Protein AF-A6V411-F1 (afdb_monomer)

Radius of gyration: 20.59 Å; Cα contacts (8 Å, |Δi|>4): 43; chains: 1; bounding box: 48×24×57 Å

Foldseek 3Di:
DDPPVPDDDPVRVVVVVLVVQQVVLVVQLVVQCVVPQPVVVVVQVVVCVVVVHDGDCPVSVVSNVVSCVVRPGDD

Sequence (75 aa):
MIDWSKVKTAEQQAQERRQAEYDAAAVARANAYRLESDLLKTEAEFDAIKAGTEPDYSAWIAKVEEIKARFPLPD

Structure (mmCIF, N/CA/C/O backbone):
data_AF-A6V411-F1
#
_entry.id   AF-A6V411-F1
#
loop_
_atom_site.group_PDB
_atom_site.id
_atom_site.type_symbol
_atom_site.label_atom_id
_atom_site.label_alt_id
_atom_site.label_comp_id
_atom_site.label_asym_id
_atom_site.label_entity_id
_atom_site.label_seq_id
_atom_site.pdbx_PDB_ins_code
_atom_site.Cartn_x
_atom_site.Cartn_y
_atom_site.Cartn_z
_atom_site.occupancy
_atom_site.B_iso_or_equiv
_atom_site.auth_seq_id
_atom_site.auth_comp_id
_atom_site.auth_asym_id
_atom_site.auth_atom_id
_atom_site.pdbx_PDB_model_num
ATOM 1 N N . MET A 1 1 ? 32.930 15.317 -32.234 1.00 75.12 1 MET A N 1
ATOM 2 C CA . MET A 1 1 ? 33.219 13.899 -31.931 1.00 75.12 1 MET A CA 1
ATOM 3 C C . MET A 1 1 ? 32.163 13.444 -30.934 1.00 75.12 1 MET A C 1
ATOM 5 O O . MET A 1 1 ? 31.981 14.153 -29.954 1.00 75.12 1 MET A O 1
ATOM 9 N N . ILE A 1 2 ? 31.393 12.388 -31.224 1.00 80.62 2 ILE A N 1
ATOM 10 C CA . ILE A 1 2 ? 30.391 11.871 -30.273 1.00 80.62 2 ILE A CA 1
ATOM 11 C C . ILE A 1 2 ? 31.139 11.295 -29.067 1.00 80.62 2 ILE A C 1
ATOM 13 O O . ILE A 1 2 ? 32.102 10.551 -29.242 1.00 80.62 2 ILE A O 1
ATOM 17 N N . ASP A 1 3 ? 30.711 11.668 -27.863 1.00 81.25 3 ASP A N 1
ATOM 18 C CA . ASP A 1 3 ? 31.256 11.144 -26.613 1.00 81.25 3 ASP A CA 1
ATOM 19 C C . ASP A 1 3 ? 30.630 9.778 -26.310 1.00 81.25 3 ASP A C 1
ATOM 21 O O . ASP A 1 3 ? 29.592 9.657 -25.656 1.00 81.25 3 ASP A O 1
ATOM 25 N N . TRP A 1 4 ? 31.267 8.737 -26.842 1.00 80.56 4 TRP A N 1
ATOM 26 C CA . TRP A 1 4 ? 30.825 7.351 -26.711 1.00 80.56 4 TRP A CA 1
ATOM 27 C C . TRP A 1 4 ? 30.861 6.829 -25.266 1.00 80.56 4 TRP A C 1
ATOM 29 O O . TRP A 1 4 ? 30.218 5.822 -24.986 1.00 80.56 4 TRP A O 1
ATOM 39 N N . SER A 1 5 ? 31.526 7.526 -24.333 1.00 79.69 5 SER A N 1
ATOM 40 C CA . SER A 1 5 ? 31.537 7.159 -22.907 1.00 79.69 5 SER A CA 1
ATOM 41 C C . SER A 1 5 ? 30.173 7.326 -22.221 1.00 79.69 5 SER A C 1
ATOM 43 O O . SER A 1 5 ? 29.935 6.740 -21.168 1.00 79.69 5 SER A O 1
ATOM 45 N N . LYS A 1 6 ? 29.257 8.095 -22.828 1.00 77.69 6 LYS A N 1
ATOM 46 C CA . LYS A 1 6 ? 27.906 8.361 -22.304 1.00 77.69 6 LYS A CA 1
ATOM 47 C C . LYS A 1 6 ? 26.815 7.490 -22.927 1.00 77.69 6 LYS A C 1
ATOM 49 O O . LYS A 1 6 ? 25.647 7.616 -22.558 1.00 77.69 6 LYS A O 1
ATOM 54 N N . VAL A 1 7 ? 27.163 6.631 -23.886 1.00 86.38 7 VAL A N 1
ATOM 55 C CA . VAL A 1 7 ? 26.195 5.738 -24.530 1.00 86.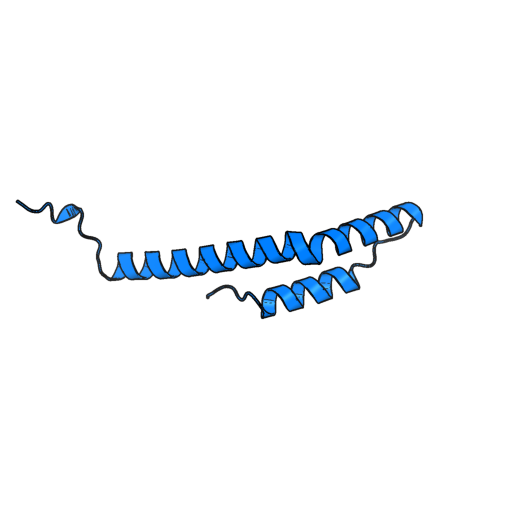38 7 VAL A CA 1
ATOM 56 C C . VAL A 1 7 ? 25.907 4.571 -23.591 1.00 86.38 7 VAL A C 1
ATOM 58 O O . VAL A 1 7 ? 26.791 3.770 -23.297 1.00 86.38 7 VAL A O 1
ATOM 61 N N . LYS A 1 8 ? 24.658 4.476 -23.124 1.00 87.12 8 LYS A N 1
ATOM 62 C CA . LYS A 1 8 ? 24.218 3.362 -22.278 1.00 87.12 8 LYS A CA 1
ATOM 63 C C . LYS A 1 8 ? 24.240 2.057 -23.061 1.00 87.12 8 LYS A C 1
ATOM 65 O O . LYS A 1 8 ? 23.793 2.014 -24.210 1.00 87.12 8 LYS A O 1
ATOM 70 N N . THR A 1 9 ? 24.699 0.990 -22.420 1.00 90.50 9 THR A N 1
ATOM 71 C CA . THR A 1 9 ? 24.626 -0.356 -22.991 1.00 90.50 9 THR A CA 1
ATOM 72 C C . THR A 1 9 ? 23.170 -0.823 -23.080 1.00 90.50 9 THR A C 1
ATOM 74 O O . THR A 1 9 ? 22.290 -0.330 -22.369 1.00 90.50 9 THR A O 1
ATOM 77 N N . ALA A 1 10 ? 22.899 -1.806 -23.940 1.00 90.81 10 ALA A N 1
ATOM 78 C CA . ALA A 1 10 ? 21.568 -2.409 -24.041 1.00 90.81 10 ALA A CA 1
ATOM 79 C C . ALA A 1 10 ? 21.096 -3.005 -22.700 1.00 90.81 10 ALA A C 1
ATOM 81 O O . ALA A 1 10 ? 19.908 -2.962 -22.381 1.00 90.81 10 ALA A O 1
ATOM 82 N N . GLU A 1 11 ? 22.031 -3.511 -21.894 1.00 90.25 11 GLU A N 1
ATOM 83 C CA . GLU A 1 11 ? 21.763 -4.047 -20.561 1.00 90.25 11 GLU A CA 1
ATOM 84 C C . GLU A 1 11 ? 21.358 -2.951 -19.570 1.00 90.25 11 GLU A C 1
ATOM 86 O O . GLU A 1 11 ? 20.344 -3.094 -18.890 1.00 90.25 11 GLU A O 1
ATOM 91 N N . GLN A 1 12 ? 22.065 -1.815 -19.563 1.00 92.19 12 GLN A N 1
ATOM 92 C CA . GLN A 1 12 ? 21.693 -0.651 -18.750 1.00 92.19 12 GLN A CA 1
ATOM 93 C C . GLN A 1 12 ? 20.297 -0.138 -19.122 1.00 92.19 12 GLN A C 1
ATOM 95 O O . GLN A 1 12 ? 19.470 0.109 -18.249 1.00 92.19 12 GLN A O 1
ATOM 100 N N . GLN A 1 13 ? 19.983 -0.059 -20.417 1.00 93.81 13 GLN A N 1
ATOM 101 C CA . GLN A 1 13 ? 18.646 0.333 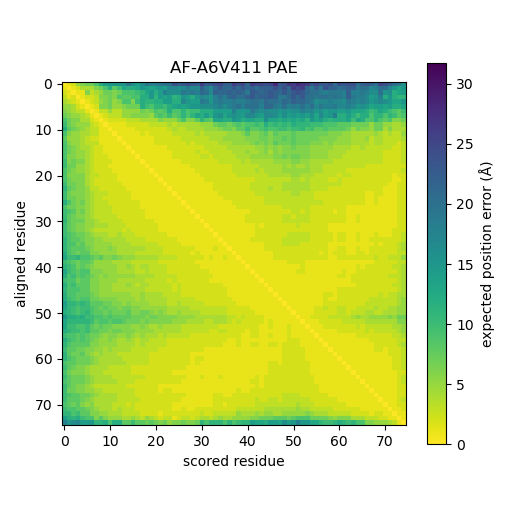-20.876 1.00 93.81 13 GLN A CA 1
ATOM 102 C C . GLN A 1 13 ? 17.562 -0.692 -20.507 1.00 93.81 13 GLN A C 1
ATOM 104 O O . GLN A 1 13 ? 16.404 -0.332 -20.304 1.00 93.81 13 GLN A O 1
ATOM 109 N N . ALA A 1 14 ? 17.887 -1.987 -20.463 1.00 93.19 14 ALA A N 1
ATOM 110 C CA . ALA A 1 14 ? 16.951 -3.021 -20.027 1.00 93.19 14 ALA A CA 1
ATOM 111 C C . ALA A 1 14 ? 16.701 -2.960 -18.513 1.00 93.19 14 ALA A C 1
ATOM 113 O O . ALA A 1 14 ? 15.560 -3.099 -18.082 1.00 93.19 14 ALA A O 1
ATOM 114 N N . GLN A 1 15 ? 17.743 -2.709 -17.718 1.00 94.50 15 GLN A N 1
ATOM 115 C CA . GLN A 1 15 ? 17.619 -2.524 -16.275 1.00 94.50 15 GLN A CA 1
ATOM 116 C C . GLN A 1 15 ? 16.783 -1.289 -15.932 1.00 94.50 15 GLN A C 1
ATOM 118 O O . GLN A 1 15 ? 15.889 -1.378 -15.098 1.00 94.50 15 GLN A O 1
ATOM 123 N N . GLU A 1 16 ? 17.019 -0.162 -16.605 1.00 95.25 16 GLU A N 1
ATOM 124 C CA . GLU A 1 16 ? 16.246 1.067 -16.390 1.00 95.25 16 GLU A CA 1
ATOM 125 C C . GLU A 1 16 ? 14.765 0.885 -16.715 1.00 95.25 16 GLU A C 1
ATOM 127 O O . GLU A 1 16 ? 13.914 1.386 -15.986 1.00 95.25 16 GLU A O 1
ATOM 132 N N . ARG A 1 17 ? 14.447 0.127 -17.771 1.00 94.94 17 ARG A N 1
ATOM 133 C CA . ARG A 1 17 ? 13.058 -0.208 -18.108 1.00 94.94 17 ARG A CA 1
ATOM 134 C C . ARG A 1 17 ? 12.395 -1.051 -17.023 1.00 94.94 17 ARG A C 1
ATOM 136 O O . ARG A 1 17 ? 11.325 -0.673 -16.563 1.00 94.94 17 ARG A O 1
ATOM 143 N N . ARG A 1 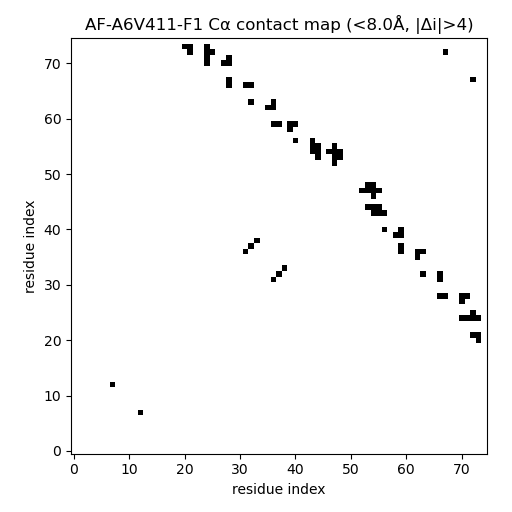18 ? 13.057 -2.116 -16.554 1.00 95.50 18 ARG A N 1
ATOM 144 C CA . ARG A 1 18 ? 12.537 -2.943 -15.449 1.00 95.50 18 ARG A CA 1
ATOM 145 C C . ARG A 1 18 ? 12.332 -2.131 -14.173 1.00 95.50 18 ARG A C 1
ATOM 147 O O . ARG A 1 18 ? 11.301 -2.264 -13.526 1.00 95.50 18 ARG A O 1
ATOM 154 N N . GLN A 1 19 ? 13.286 -1.262 -13.836 1.00 96.56 19 GLN A N 1
ATOM 155 C CA . GLN A 1 19 ? 13.163 -0.401 -12.662 1.00 96.56 19 GLN A CA 1
ATOM 156 C C . GLN A 1 19 ? 11.979 0.560 -12.800 1.00 96.56 19 GLN A C 1
ATOM 158 O O . GLN A 1 19 ? 11.179 0.675 -11.880 1.00 96.56 19 GLN A O 1
ATOM 163 N N . ALA A 1 20 ? 11.824 1.200 -13.961 1.00 96.75 20 ALA A N 1
ATOM 164 C CA . ALA A 1 20 ? 10.708 2.107 -14.211 1.00 96.75 20 ALA A CA 1
ATOM 165 C C . ALA A 1 20 ? 9.345 1.395 -14.142 1.00 96.75 20 ALA A C 1
ATOM 167 O O . ALA A 1 20 ? 8.387 1.952 -13.608 1.00 96.75 20 ALA A O 1
ATOM 168 N N . GLU A 1 21 ? 9.255 0.164 -14.653 1.00 96.25 21 GLU A N 1
ATOM 169 C CA . GLU A 1 21 ? 8.053 -0.675 -14.560 1.00 96.25 21 GLU A CA 1
ATOM 170 C C . GLU A 1 21 ? 7.725 -1.031 -13.104 1.00 96.25 21 GLU A C 1
ATOM 172 O O . GLU A 1 21 ? 6.578 -0.887 -12.674 1.00 96.25 21 GLU A O 1
ATOM 177 N N . TYR A 1 22 ? 8.735 -1.432 -12.329 1.00 97.50 22 TYR A N 1
ATOM 178 C CA . TYR A 1 22 ? 8.578 -1.729 -10.908 1.00 97.50 22 TYR A CA 1
ATOM 179 C C . TYR A 1 22 ? 8.129 -0.496 -10.115 1.00 97.50 22 TYR A C 1
ATOM 181 O O . TYR A 1 22 ? 7.161 -0.566 -9.356 1.00 97.50 22 TYR A O 1
ATOM 189 N N . ASP A 1 23 ? 8.783 0.647 -10.321 1.00 97.94 23 ASP A N 1
ATOM 190 C CA . ASP A 1 23 ? 8.469 1.896 -9.624 1.00 97.94 23 ASP A CA 1
ATOM 191 C C . ASP A 1 23 ? 7.038 2.354 -9.932 1.00 97.94 23 ASP A C 1
ATOM 193 O O . ASP A 1 23 ? 6.294 2.739 -9.027 1.00 97.94 23 ASP A O 1
ATOM 197 N N . ALA A 1 24 ? 6.610 2.254 -11.195 1.00 97.38 24 ALA A N 1
ATOM 198 C CA . ALA A 1 24 ? 5.242 2.568 -11.592 1.00 97.38 24 ALA A CA 1
ATOM 199 C C . ALA A 1 24 ? 4.218 1.656 -10.894 1.00 97.38 24 ALA A C 1
ATOM 201 O O . ALA A 1 24 ? 3.213 2.146 -10.366 1.00 97.38 24 ALA A O 1
ATOM 202 N N . ALA A 1 25 ? 4.483 0.347 -10.835 1.00 97.00 25 ALA A N 1
ATOM 203 C CA . ALA A 1 25 ? 3.624 -0.609 -10.141 1.00 97.00 25 ALA A CA 1
ATOM 204 C C . ALA A 1 25 ? 3.575 -0.348 -8.624 1.00 97.00 25 ALA A C 1
ATOM 206 O O . ALA A 1 25 ? 2.498 -0.382 -8.019 1.00 97.00 25 ALA A O 1
ATOM 207 N N . ALA A 1 26 ? 4.712 -0.013 -8.010 1.00 98.19 26 A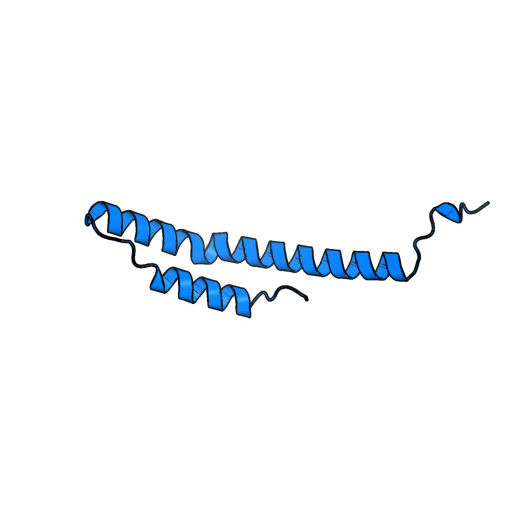LA A N 1
ATOM 208 C CA . ALA A 1 26 ? 4.803 0.322 -6.593 1.00 98.19 26 ALA A CA 1
ATOM 209 C C . ALA A 1 26 ? 4.009 1.588 -6.248 1.00 98.19 26 ALA A C 1
ATOM 211 O O . ALA A 1 26 ? 3.255 1.594 -5.273 1.00 98.19 26 ALA A O 1
ATOM 212 N N . VAL A 1 27 ? 4.108 2.634 -7.074 1.00 98.50 27 VAL A N 1
ATOM 213 C CA . VAL A 1 27 ? 3.334 3.873 -6.905 1.00 98.50 27 VAL A CA 1
ATOM 214 C C . VAL A 1 27 ? 1.834 3.613 -7.054 1.00 98.50 27 VAL A C 1
ATOM 216 O O . VAL A 1 27 ? 1.043 4.115 -6.251 1.00 98.50 27 VAL A O 1
ATOM 219 N N . ALA A 1 28 ? 1.421 2.819 -8.045 1.00 98.25 28 ALA A N 1
ATOM 220 C CA . ALA A 1 28 ? 0.014 2.465 -8.230 1.00 98.25 28 ALA A CA 1
ATOM 221 C C . ALA A 1 28 ? -0.539 1.706 -7.013 1.00 98.25 28 ALA A C 1
ATOM 223 O O . ALA A 1 28 ? -1.577 2.083 -6.465 1.00 98.25 28 ALA A O 1
ATOM 224 N N . ARG A 1 29 ? 0.198 0.698 -6.532 1.00 98.50 29 ARG A N 1
ATOM 225 C CA . ARG A 1 29 ? -0.177 -0.093 -5.355 1.00 98.50 29 ARG A CA 1
ATOM 226 C C . ARG A 1 29 ? -0.250 0.761 -4.084 1.00 98.50 29 ARG A C 1
ATOM 228 O O . ARG A 1 29 ? -1.229 0.667 -3.350 1.00 98.50 29 ARG A O 1
ATOM 235 N N . ALA A 1 30 ? 0.738 1.621 -3.837 1.00 98.44 30 ALA A N 1
ATOM 236 C CA . ALA A 1 30 ? 0.750 2.510 -2.674 1.00 98.44 30 ALA A CA 1
ATOM 237 C C . ALA A 1 30 ? -0.434 3.493 -2.680 1.00 98.44 30 ALA A C 1
ATOM 239 O O . ALA A 1 30 ? -1.064 3.721 -1.648 1.00 98.44 30 ALA A O 1
ATOM 240 N N . ASN A 1 31 ? -0.780 4.040 -3.849 1.00 98.62 31 ASN A N 1
ATOM 241 C CA . ASN A 1 31 ? -1.955 4.898 -3.986 1.00 98.62 31 ASN A CA 1
ATOM 242 C C . ASN A 1 31 ? -3.262 4.151 -3.714 1.00 98.62 31 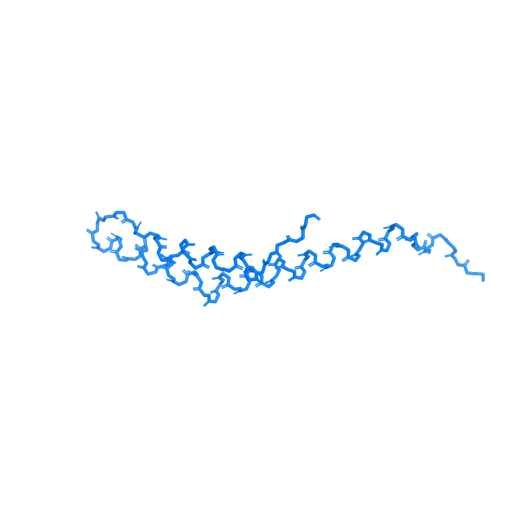ASN A C 1
ATOM 244 O O . ASN A 1 31 ? -4.144 4.708 -3.063 1.00 98.62 31 ASN A O 1
ATOM 248 N N . ALA A 1 32 ? -3.379 2.907 -4.182 1.00 98.62 32 ALA A N 1
ATOM 249 C CA . ALA A 1 32 ? -4.548 2.079 -3.916 1.00 98.62 32 ALA A CA 1
ATOM 250 C C . ALA A 1 32 ? -4.706 1.788 -2.417 1.00 98.62 32 ALA A C 1
ATOM 252 O O . ALA A 1 32 ? -5.808 1.925 -1.897 1.00 98.62 32 ALA A O 1
ATOM 253 N N . TYR A 1 33 ? -3.621 1.485 -1.691 1.00 98.50 33 TYR A N 1
ATOM 254 C CA . TYR A 1 33 ? -3.700 1.317 -0.233 1.00 98.50 33 TYR A CA 1
ATOM 255 C C . TYR A 1 33 ? -4.249 2.568 0.459 1.00 98.50 33 TYR A C 1
ATOM 257 O O . TYR A 1 33 ? -5.246 2.496 1.180 1.00 98.50 33 TYR A O 1
ATOM 265 N N . ARG A 1 34 ? -3.677 3.732 0.134 1.00 98.38 34 ARG A N 1
ATOM 266 C CA . ARG A 1 34 ? -4.091 5.019 0.703 1.00 98.38 34 ARG A CA 1
ATOM 267 C C . ARG A 1 34 ? -5.563 5.344 0.455 1.00 98.38 34 ARG A C 1
ATOM 269 O O . ARG A 1 34 ? -6.214 5.934 1.311 1.00 98.38 34 ARG A O 1
ATOM 276 N N . LEU A 1 35 ? -6.069 5.034 -0.737 1.00 98.25 35 LEU A N 1
ATOM 277 C CA . LEU A 1 35 ? -7.428 5.398 -1.142 1.00 98.25 35 LEU A CA 1
ATOM 278 C C . LEU A 1 35 ? -8.481 4.369 -0.729 1.00 98.25 35 LEU A C 1
ATOM 280 O O . LEU A 1 35 ? -9.635 4.744 -0.544 1.00 98.25 35 LEU A O 1
ATOM 284 N N . GLU A 1 36 ? -8.110 3.095 -0.615 1.00 98.06 36 GLU A N 1
ATOM 285 C CA . GLU A 1 36 ? -9.086 2.006 -0.539 1.00 98.06 36 GLU A CA 1
ATOM 286 C C . GLU A 1 36 ? -8.960 1.149 0.724 1.00 98.06 36 GLU A C 1
ATOM 288 O O . GLU A 1 36 ? -9.961 0.574 1.146 1.00 98.06 36 GLU A O 1
ATOM 293 N N . SER A 1 37 ? -7.772 1.044 1.336 1.00 98.31 37 SER A N 1
ATOM 294 C CA . SER A 1 37 ? -7.551 0.171 2.499 1.00 98.31 37 SER A CA 1
ATOM 295 C C . SER A 1 37 ? -7.283 0.917 3.801 1.00 98.31 37 SER A C 1
ATOM 297 O O . SER A 1 37 ? -7.728 0.461 4.850 1.00 98.31 37 SER A O 1
ATOM 299 N N . ASP A 1 38 ? -6.574 2.046 3.763 1.00 98.12 38 ASP A N 1
ATOM 300 C CA . ASP A 1 38 ? -6.074 2.694 4.984 1.00 98.12 38 ASP A CA 1
ATOM 301 C C . ASP A 1 38 ? -7.207 3.161 5.905 1.00 98.12 38 ASP A C 1
ATOM 303 O O . ASP A 1 38 ? -7.136 2.954 7.115 1.00 98.12 38 ASP A O 1
ATOM 307 N N . LEU A 1 39 ? -8.301 3.682 5.337 1.00 97.69 39 LEU A N 1
ATOM 308 C CA . LEU A 1 39 ? -9.474 4.080 6.119 1.00 97.69 39 LEU A CA 1
ATOM 309 C C . LEU A 1 39 ? -10.115 2.890 6.851 1.00 97.69 39 LEU A C 1
ATOM 311 O O . LEU A 1 39 ? -10.521 3.036 7.997 1.00 97.69 39 LEU A O 1
ATOM 315 N N . LEU A 1 40 ? -10.152 1.701 6.234 1.00 98.44 40 LEU A N 1
ATOM 316 C CA . LEU A 1 40 ? -10.702 0.496 6.874 1.00 98.44 40 LEU A CA 1
ATOM 317 C C . LEU A 1 40 ? -9.920 0.138 8.138 1.00 98.44 40 LEU A C 1
ATOM 319 O O . LEU A 1 40 ? -10.503 -0.261 9.142 1.00 98.44 40 LEU A O 1
ATOM 323 N N . LYS A 1 41 ? -8.595 0.296 8.085 1.00 98.31 41 LYS A N 1
ATOM 324 C CA . LYS A 1 41 ? -7.723 0.060 9.230 1.00 98.31 41 LYS A CA 1
ATOM 325 C C . LYS A 1 41 ? -7.956 1.098 10.328 1.00 98.31 41 LYS A C 1
ATOM 327 O O . LYS A 1 41 ? -8.105 0.717 11.483 1.00 98.31 41 LYS A O 1
ATOM 332 N N . THR A 1 42 ? -8.018 2.380 9.967 1.00 98.44 42 THR A N 1
ATOM 333 C CA . THR A 1 42 ? -8.242 3.472 10.926 1.00 98.44 42 THR A CA 1
ATOM 334 C C . THR A 1 42 ? -9.569 3.328 11.670 1.00 98.44 42 THR A C 1
ATOM 336 O O . THR A 1 42 ? -9.589 3.470 12.890 1.00 98.44 42 THR A O 1
ATOM 339 N N . GLU A 1 43 ? -10.659 3.008 10.970 1.00 98.50 43 GLU A N 1
ATOM 340 C CA . GLU A 1 43 ? -11.967 2.807 11.608 1.00 98.50 43 GLU A CA 1
ATOM 341 C C . GLU A 1 43 ? -11.952 1.585 12.542 1.00 98.50 43 GLU A C 1
ATOM 343 O O . GLU A 1 43 ? -12.396 1.684 13.685 1.00 98.50 43 GLU A O 1
ATOM 348 N N . ALA A 1 44 ? -11.354 0.464 12.115 1.00 98.56 44 ALA A N 1
ATOM 349 C CA . ALA A 1 44 ? -11.225 -0.730 12.954 1.00 98.56 44 ALA A CA 1
ATOM 350 C C . ALA A 1 44 ? -10.417 -0.466 14.238 1.00 98.56 44 ALA A C 1
ATOM 352 O O . ALA A 1 44 ? -10.796 -0.918 15.318 1.00 98.56 44 ALA A O 1
ATOM 353 N N . GLU A 1 45 ? -9.317 0.285 14.139 1.00 98.62 45 GLU A N 1
ATOM 354 C CA . GLU A 1 45 ? -8.508 0.698 15.293 1.00 98.62 45 GLU A CA 1
ATOM 355 C C . GLU A 1 45 ? -9.293 1.607 16.240 1.00 98.62 45 GLU A C 1
ATOM 357 O O . GLU A 1 45 ? -9.272 1.405 17.457 1.00 98.62 45 GLU A O 1
ATOM 362 N N . PHE A 1 46 ? -10.010 2.590 15.696 1.00 98.50 46 PHE A N 1
ATOM 363 C CA . PHE A 1 46 ? -10.822 3.506 16.487 1.00 98.50 46 PHE A CA 1
ATOM 364 C C . PHE A 1 46 ? -11.931 2.774 17.255 1.00 98.50 46 PHE A C 1
ATOM 366 O O . PHE A 1 46 ? -12.080 2.970 18.467 1.00 98.50 46 PHE A O 1
ATOM 373 N N . ASP A 1 47 ? -12.674 1.899 16.577 1.00 98.38 47 ASP A N 1
ATOM 374 C CA . ASP A 1 47 ? -13.742 1.111 17.191 1.00 98.38 47 ASP A CA 1
ATOM 375 C C . ASP A 1 47 ? -13.206 0.199 18.299 1.00 98.38 47 ASP A C 1
ATOM 377 O O . ASP A 1 47 ? -13.803 0.108 19.376 1.00 98.38 47 ASP A O 1
ATOM 381 N N . ALA A 1 48 ? -12.040 -0.412 18.086 1.00 98.50 48 ALA A N 1
ATOM 382 C CA . ALA A 1 48 ? -11.397 -1.266 19.076 1.00 98.50 48 ALA A CA 1
ATOM 383 C C . ALA A 1 48 ? -10.985 -0.496 20.333 1.00 98.50 48 ALA A C 1
ATOM 385 O O . ALA A 1 48 ? -11.258 -0.945 21.448 1.00 98.50 48 ALA A O 1
ATOM 386 N N . ILE A 1 49 ? -10.396 0.694 20.159 1.00 98.50 49 ILE A N 1
ATOM 387 C CA . ILE A 1 49 ? -10.038 1.597 21.260 1.00 98.50 49 ILE A CA 1
ATOM 388 C C . ILE A 1 49 ? -11.287 1.976 22.057 1.00 98.50 49 ILE A C 1
ATOM 390 O O . ILE A 1 49 ? -11.282 1.902 23.28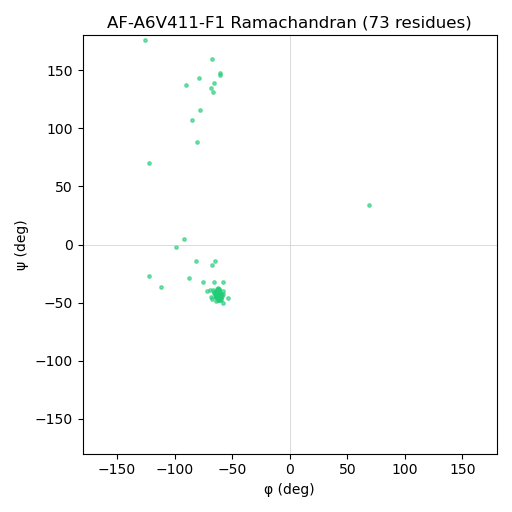6 1.00 98.50 49 ILE A O 1
ATOM 394 N N . LYS A 1 50 ? -12.373 2.344 21.369 1.00 98.31 50 LYS A N 1
ATOM 395 C CA . LYS A 1 50 ? -13.647 2.703 22.003 1.00 98.31 50 LYS A CA 1
ATOM 396 C C . LYS A 1 50 ? -14.251 1.534 22.787 1.00 98.31 50 LYS A C 1
ATOM 398 O O . LYS A 1 50 ? -14.823 1.750 23.853 1.00 98.31 50 LYS A O 1
ATOM 403 N N . ALA A 1 51 ? -14.139 0.319 22.259 1.00 97.81 51 ALA A N 1
ATOM 404 C CA . ALA A 1 51 ? -14.658 -0.892 22.885 1.00 97.81 51 ALA A CA 1
ATOM 405 C C . ALA A 1 51 ? -13.732 -1.473 23.973 1.00 97.81 51 ALA A C 1
ATOM 407 O O . ALA A 1 51 ? -14.173 -2.318 24.749 1.00 97.81 51 ALA A O 1
ATOM 408 N N . GLY A 1 52 ? -12.469 -1.037 24.048 1.00 98.06 52 GLY A N 1
ATOM 409 C CA . GLY A 1 52 ? -11.460 -1.635 24.927 1.00 98.06 52 GLY A CA 1
ATOM 410 C C . GLY A 1 52 ? -11.056 -3.050 24.495 1.00 98.06 52 GLY A C 1
ATOM 411 O O . GLY A 1 52 ? -10.799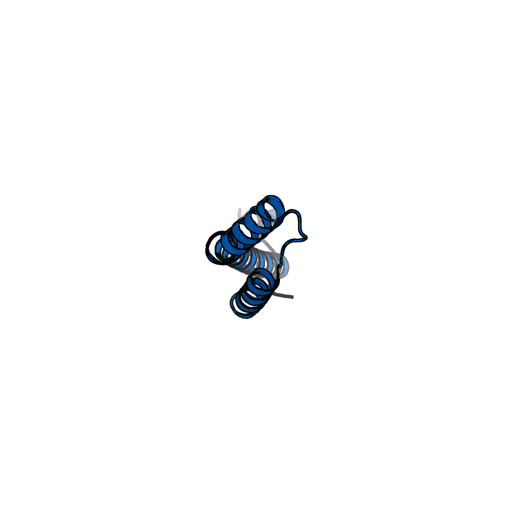 -3.902 25.342 1.00 98.06 52 GLY A O 1
ATOM 412 N N . THR A 1 53 ? -11.046 -3.309 23.186 1.00 98.31 53 THR A N 1
ATOM 413 C CA . THR A 1 53 ? -10.778 -4.627 22.584 1.00 98.31 53 THR A CA 1
ATOM 414 C C . THR A 1 53 ? -9.652 -4.548 21.553 1.00 98.31 53 THR A C 1
ATOM 416 O O . THR A 1 53 ? -9.135 -3.466 21.277 1.00 98.31 53 THR A O 1
ATOM 419 N N . GLU A 1 54 ? -9.259 -5.688 20.986 1.00 98.06 54 GLU A N 1
ATOM 420 C CA . GLU A 1 54 ? -8.336 -5.716 19.851 1.00 98.06 54 GLU A CA 1
ATOM 421 C C . GLU A 1 54 ? -9.062 -5.393 18.531 1.00 98.06 54 GLU A C 1
ATOM 423 O O . GLU A 1 54 ? -10.212 -5.798 18.351 1.00 98.06 54 GLU A O 1
ATOM 428 N N . PRO A 1 55 ? -8.412 -4.675 17.601 1.00 97.88 55 PRO A N 1
ATOM 429 C CA . PRO A 1 55 ? -8.997 -4.340 16.307 1.00 97.88 55 PRO A CA 1
ATOM 430 C C . PRO A 1 55 ? -9.174 -5.549 15.392 1.00 97.88 55 PRO A C 1
ATOM 432 O O . PRO A 1 55 ? -8.256 -6.348 15.201 1.00 97.88 55 PRO A O 1
ATOM 435 N N . ASP A 1 56 ? -10.350 -5.634 14.766 1.00 97.94 56 ASP A N 1
ATOM 436 C CA . ASP A 1 56 ? -10.622 -6.599 13.703 1.00 97.94 56 ASP A CA 1
ATOM 437 C C . ASP A 1 56 ? -10.145 -6.057 12.351 1.00 97.94 56 ASP A C 1
ATOM 439 O O . ASP A 1 56 ? -10.746 -5.177 11.736 1.00 97.94 56 ASP A O 1
ATOM 443 N N . TYR A 1 57 ? -9.050 -6.631 11.867 1.00 98.31 57 TYR A N 1
ATOM 444 C CA . TYR A 1 57 ? -8.411 -6.254 10.614 1.00 98.31 57 TYR A CA 1
ATOM 445 C C . TYR A 1 57 ? -8.885 -7.043 9.389 1.00 98.31 57 TYR A C 1
ATOM 447 O O . TYR A 1 57 ? -8.329 -6.862 8.303 1.00 98.31 57 TYR A O 1
ATOM 455 N N . SER A 1 58 ? -9.886 -7.915 9.520 1.00 98.38 58 SER A N 1
ATOM 456 C CA . SER A 1 58 ? -10.332 -8.810 8.444 1.00 98.38 58 SER A CA 1
ATOM 457 C C . SER A 1 58 ? -10.672 -8.069 7.143 1.00 98.38 58 SER A C 1
ATOM 459 O O . SER A 1 58 ? -10.188 -8.443 6.070 1.00 98.38 58 SER A O 1
ATOM 461 N N . ALA A 1 59 ? -11.426 -6.970 7.231 1.00 98.25 59 ALA A N 1
ATOM 462 C CA . ALA A 1 59 ? -11.802 -6.154 6.076 1.00 98.25 59 ALA A CA 1
ATOM 463 C C . ALA A 1 59 ? -10.594 -5.462 5.419 1.00 98.25 59 ALA A C 1
ATOM 465 O O . ALA A 1 59 ? -10.479 -5.442 4.190 1.00 98.25 59 ALA A O 1
ATOM 466 N N . TRP A 1 60 ? -9.671 -4.932 6.229 1.00 98.62 60 TRP A N 1
ATOM 467 C CA .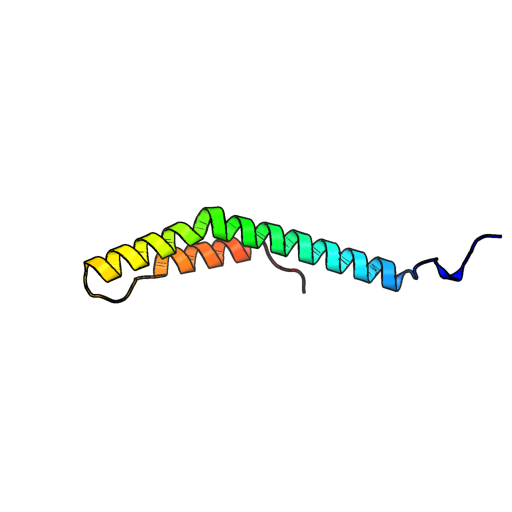 TRP A 1 60 ? -8.435 -4.320 5.737 1.00 98.62 60 TRP A CA 1
ATOM 468 C C . TRP A 1 60 ? -7.566 -5.346 5.002 1.00 98.62 60 TRP A C 1
ATOM 470 O O . TRP A 1 60 ? -7.139 -5.090 3.876 1.00 98.62 60 TRP A O 1
ATOM 480 N N . ILE A 1 61 ? -7.369 -6.531 5.588 1.00 98.69 61 ILE A N 1
ATOM 481 C CA . ILE A 1 61 ? -6.585 -7.621 4.989 1.00 98.69 61 ILE A CA 1
ATOM 482 C C . ILE A 1 61 ? -7.195 -8.054 3.654 1.00 98.69 61 ILE A C 1
ATOM 484 O O . ILE A 1 61 ? -6.479 -8.133 2.656 1.00 98.69 61 ILE A O 1
ATOM 488 N N . ALA A 1 62 ? -8.512 -8.279 3.602 1.00 98.62 62 ALA A N 1
ATOM 489 C CA . ALA A 1 62 ? -9.193 -8.674 2.371 1.00 98.62 62 ALA A CA 1
ATOM 490 C C . ALA A 1 62 ? -8.985 -7.646 1.246 1.00 98.62 62 ALA A C 1
ATOM 492 O O . ALA A 1 62 ? -8.680 -8.013 0.109 1.00 98.62 62 ALA A O 1
ATOM 493 N N . LYS A 1 63 ? -9.079 -6.348 1.567 1.00 98.44 63 LYS A N 1
ATOM 494 C CA . LYS A 1 63 ? -8.850 -5.280 0.591 1.00 98.44 63 LYS A CA 1
ATOM 495 C C . LYS A 1 63 ? -7.384 -5.186 0.161 1.00 98.44 63 LYS A C 1
ATOM 497 O O . LYS A 1 63 ? -7.114 -4.978 -1.019 1.00 98.44 63 LYS A O 1
ATOM 502 N N . VAL A 1 64 ? -6.435 -5.370 1.079 1.00 98.56 64 VAL A N 1
ATOM 503 C CA . VAL A 1 64 ? -5.000 -5.400 0.752 1.00 98.56 64 VAL A CA 1
ATOM 504 C C . VAL A 1 64 ? -4.681 -6.528 -0.229 1.00 98.56 64 VAL A C 1
ATOM 506 O O . VAL A 1 64 ? -3.964 -6.294 -1.201 1.00 98.56 64 VAL A O 1
ATOM 509 N N . GLU A 1 65 ? -5.225 -7.726 -0.022 1.00 98.56 65 GLU A N 1
ATOM 510 C CA . GLU A 1 65 ? -5.009 -8.857 -0.932 1.00 98.56 65 GLU A CA 1
ATOM 511 C C . GLU A 1 65 ? -5.623 -8.606 -2.321 1.00 98.56 65 GLU A C 1
ATOM 513 O O . GLU A 1 65 ? -4.965 -8.837 -3.338 1.00 98.56 65 GLU A O 1
ATOM 518 N N . GLU A 1 66 ? -6.822 -8.018 -2.391 1.00 98.50 66 GLU A N 1
ATOM 519 C CA . GLU A 1 66 ? -7.425 -7.567 -3.656 1.00 98.50 66 GLU A CA 1
ATOM 520 C C . GLU A 1 66 ? -6.539 -6.536 -4.383 1.00 98.50 66 GLU A C 1
ATOM 522 O O . GLU A 1 66 ? -6.305 -6.640 -5.590 1.00 98.50 66 GLU A O 1
ATOM 527 N N . ILE A 1 67 ? -5.995 -5.554 -3.654 1.00 98.50 67 ILE A N 1
ATOM 528 C CA . ILE A 1 67 ? -5.107 -4.524 -4.211 1.00 98.50 67 ILE A CA 1
ATOM 529 C C . ILE A 1 67 ? -3.815 -5.146 -4.746 1.00 98.50 67 ILE A C 1
ATOM 531 O O . ILE A 1 67 ? -3.385 -4.795 -5.847 1.00 98.50 67 ILE A O 1
ATOM 535 N N . LYS A 1 68 ? -3.202 -6.084 -4.015 1.00 98.25 68 LYS A N 1
ATOM 536 C CA . LYS A 1 68 ? -1.992 -6.786 -4.472 1.00 98.25 68 LYS A CA 1
ATOM 537 C C . LYS A 1 68 ? -2.241 -7.572 -5.754 1.00 98.25 68 LYS A C 1
ATOM 539 O O . LYS A 1 68 ? -1.371 -7.559 -6.624 1.00 98.25 68 LYS A O 1
ATOM 544 N N . ALA A 1 69 ? -3.405 -8.211 -5.870 1.00 98.00 69 ALA A N 1
ATOM 545 C CA . ALA A 1 69 ? -3.801 -8.943 -7.068 1.00 98.00 69 ALA A CA 1
ATOM 546 C C . ALA A 1 69 ? -4.026 -8.009 -8.270 1.00 98.00 69 ALA A C 1
ATOM 548 O O . ALA A 1 69 ? -3.626 -8.339 -9.383 1.00 98.00 69 ALA A O 1
ATOM 549 N N . ARG A 1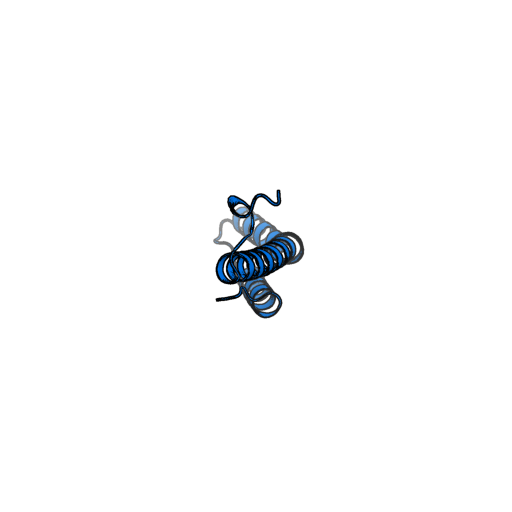 70 ? -4.627 -6.828 -8.057 1.00 97.88 70 ARG A N 1
ATOM 550 C CA . ARG A 1 70 ? -4.877 -5.841 -9.125 1.00 97.88 70 ARG A CA 1
ATOM 551 C C . ARG A 1 70 ? -3.623 -5.078 -9.556 1.00 97.88 70 ARG A C 1
ATOM 553 O O . ARG A 1 70 ? -3.504 -4.716 -10.723 1.00 97.88 70 ARG A O 1
ATOM 560 N N . PHE A 1 71 ? -2.698 -4.840 -8.633 1.00 96.94 71 PHE A N 1
ATOM 561 C CA . PHE A 1 71 ? -1.438 -4.145 -8.888 1.00 96.94 71 PHE A CA 1
ATOM 562 C C . PHE A 1 71 ? -0.259 -5.037 -8.492 1.00 96.94 71 PHE A C 1
ATOM 564 O O . PHE A 1 71 ? 0.362 -4.766 -7.463 1.00 96.94 71 PHE A O 1
ATOM 571 N N . PRO A 1 72 ? 0.038 -6.128 -9.222 1.00 96.94 72 PRO A N 1
ATOM 572 C CA . PRO A 1 72 ? 1.187 -6.988 -8.939 1.00 96.94 72 PRO A CA 1
ATOM 573 C C . PRO A 1 72 ? 2.499 -6.196 -9.051 1.00 96.94 72 PRO A C 1
ATOM 575 O O . PRO A 1 72 ? 2.597 -5.271 -9.855 1.00 96.94 72 PRO A O 1
ATOM 578 N N . LEU A 1 73 ? 3.501 -6.551 -8.244 1.00 94.75 73 LEU A N 1
ATOM 579 C CA . LEU A 1 73 ? 4.858 -6.042 -8.443 1.00 94.75 73 LEU A CA 1
ATOM 580 C C . LEU A 1 73 ? 5.595 -7.006 -9.378 1.00 94.75 73 LEU A C 1
ATOM 582 O O . LEU A 1 73 ? 5.425 -8.213 -9.202 1.00 94.75 73 LEU A O 1
ATOM 586 N N . PRO A 1 74 ? 6.365 -6.502 -10.355 1.00 91.12 74 PRO A N 1
ATOM 587 C CA . PRO A 1 74 ? 7.242 -7.336 -11.172 1.00 91.12 74 PRO A CA 1
ATOM 588 C C . PRO A 1 74 ? 8.299 -8.055 -10.318 1.00 91.12 74 PRO A C 1
ATOM 590 O O . PRO A 1 74 ? 8.761 -7.481 -9.328 1.00 91.12 74 PRO A O 1
ATOM 593 N N . ASP A 1 75 ? 8.667 -9.275 -10.720 1.00 81.06 75 ASP A N 1
ATOM 594 C CA . ASP A 1 75 ? 9.774 -10.060 -10.143 1.00 81.06 75 ASP A CA 1
ATOM 595 C C . ASP A 1 75 ? 11.163 -9.526 -10.550 1.00 81.06 75 ASP A C 1
ATOM 597 O O . ASP A 1 75 ? 11.312 -9.025 -11.695 1.00 81.06 75 ASP A O 1
#

pLDDT: mean 95.26, std 5.76, range [75.12, 98.69]

Solvent-accessible surface area (backbone atoms only — not comparable to full-atom values): 4310 Å² total; per-residue (Å²): 133,86,70,69,90,74,61,76,50,74,64,57,54,49,51,53,49,54,49,52,54,36,52,52,28,49,53,53,35,53,52,47,39,66,75,71,23,47,61,51,45,52,52,27,46,51,54,13,62,75,68,75,52,81,54,68,53,63,68,27,52,56,43,48,54,52,45,44,70,76,35,57,72,75,133

Organism: Pseudomonas paraeruginosa (strain DSM 24068 / PA7) (NCBI:txid381754)

Secondary structure (DSSP, 8-state):
---GGG---HHHHHHHHHHHHHHHHHHHHHHHIIIIIHHHHHHHHHHHHHHTS----HHHHHHHHHHHHHSPPP-

Mean predicted aligned error: 4.36 Å